Protein AF-A0A7Y6YSJ8-F1 (afdb_monomer_lite)

Foldseek 3Di:
DDPPQQWDWDWDDPPPDIDTDIGGHDVDGDDDDDDDPDDDDDDPVRVVVVVPPPD

Sequence (55 aa):
MSRRADRLKLLAWDGSGLVLIMKRLNGKRFTWPKPQAGPETLSKVQFNALFEEVD

Radius of gyration: 12.49 Å; chains: 1; bounding box: 20×36×30 Å

Secondary structure (DSSP, 8-state):
----TTEEEEEEE-SSSEEEEEEE-SS----PPPPPSSPPPPPHHHHHHHHS---

pLDDT: mean 73.14, std 10.76, range [41.44, 88.62]

Structure (mmCIF, N/CA/C/O backbone):
data_AF-A0A7Y6YSJ8-F1
#
_entry.id   AF-A0A7Y6YSJ8-F1
#
loop_
_atom_site.group_PDB
_atom_site.id
_atom_site.type_symbol
_atom_site.label_atom_id
_atom_site.label_alt_id
_atom_site.label_comp_id
_atom_site.label_asym_id
_atom_site.label_entity_id
_atom_site.label_seq_id
_atom_site.pdbx_PDB_ins_code
_atom_site.Cartn_x
_atom_site.Cartn_y
_atom_site.Cartn_z
_atom_site.occupancy
_atom_site.B_iso_or_equiv
_atom_site.auth_seq_id
_atom_site.auth_comp_id
_atom_site.auth_asym_id
_atom_site.auth_atom_id
_atom_site.pdbx_PDB_model_num
ATOM 1 N N . MET A 1 1 ? -8.756 21.466 -6.407 1.00 41.44 1 MET A N 1
ATOM 2 C CA . MET A 1 1 ? -9.170 20.104 -6.819 1.00 41.44 1 MET A CA 1
ATOM 3 C C . MET A 1 1 ? -9.021 19.149 -5.639 1.00 41.44 1 MET A C 1
ATOM 5 O O . MET A 1 1 ? -7.912 18.914 -5.179 1.00 41.44 1 MET A O 1
ATOM 9 N N . SER A 1 2 ? -10.140 18.682 -5.084 1.00 47.16 2 SER A N 1
ATOM 10 C CA . SER A 1 2 ? -10.192 17.933 -3.822 1.00 47.16 2 SER A CA 1
ATOM 11 C C . SER A 1 2 ? -9.900 16.443 -4.048 1.00 47.16 2 SER A C 1
ATOM 13 O O . SER A 1 2 ? -10.808 15.656 -4.311 1.00 47.16 2 SER A O 1
ATOM 15 N N . ARG A 1 3 ? -8.625 16.031 -3.963 1.00 54.31 3 ARG A N 1
ATOM 16 C CA . ARG A 1 3 ? -8.295 14.620 -3.701 1.00 54.31 3 ARG A CA 1
ATOM 17 C C . ARG A 1 3 ? -8.656 14.349 -2.242 1.00 54.31 3 ARG A C 1
ATOM 19 O O . ARG A 1 3 ? -7.914 14.732 -1.339 1.00 54.31 3 ARG A O 1
ATOM 26 N N . ARG A 1 4 ? -9.825 13.747 -2.030 1.00 60.59 4 ARG A N 1
ATOM 27 C CA . ARG A 1 4 ? -10.306 13.261 -0.733 1.00 60.59 4 ARG A CA 1
ATOM 28 C C . ARG A 1 4 ? -9.289 12.276 -0.151 1.00 60.59 4 ARG A C 1
ATOM 30 O O . ARG A 1 4 ? -9.213 11.129 -0.572 1.00 60.59 4 ARG A O 1
ATOM 37 N N . ALA A 1 5 ? -8.441 12.771 0.745 1.00 62.78 5 ALA A N 1
ATOM 38 C CA . ALA A 1 5 ? -7.318 12.029 1.315 1.00 62.78 5 ALA A CA 1
ATOM 39 C C . ALA A 1 5 ? -7.718 11.175 2.536 1.00 62.78 5 ALA A C 1
ATOM 41 O O . ALA A 1 5 ? -6.854 10.599 3.194 1.00 62.78 5 ALA A O 1
ATOM 42 N N . ASP A 1 6 ? -9.024 11.092 2.807 1.00 70.56 6 ASP A N 1
ATOM 43 C CA . ASP A 1 6 ? -9.664 10.183 3.758 1.00 70.56 6 ASP A CA 1
ATOM 44 C C . ASP A 1 6 ? -9.947 8.802 3.147 1.00 70.56 6 ASP A C 1
ATOM 46 O O . ASP A 1 6 ? -10.368 7.901 3.864 1.00 70.56 6 ASP A O 1
ATOM 50 N N . ARG A 1 7 ? -9.762 8.606 1.834 1.00 76.19 7 ARG A N 1
ATOM 51 C CA . ARG A 1 7 ? -10.023 7.323 1.164 1.00 76.19 7 ARG A CA 1
ATOM 52 C C . ARG A 1 7 ? -8.811 6.864 0.371 1.00 76.19 7 ARG A C 1
ATOM 54 O O . ARG A 1 7 ? -8.377 7.542 -0.559 1.00 76.19 7 ARG A O 1
ATOM 61 N N . LEU A 1 8 ? -8.315 5.683 0.709 1.00 79.25 8 LEU A N 1
ATOM 62 C CA . LEU A 1 8 ? -7.224 5.016 0.016 1.00 79.25 8 LEU A CA 1
ATOM 63 C C . LEU A 1 8 ? -7.781 3.899 -0.868 1.00 79.25 8 LEU A C 1
ATOM 65 O O . LEU A 1 8 ? -8.587 3.097 -0.397 1.00 79.25 8 LEU A O 1
ATOM 69 N N . LYS A 1 9 ? -7.343 3.846 -2.128 1.00 83.00 9 LYS A N 1
ATOM 70 C CA . LYS A 1 9 ? -7.525 2.693 -3.017 1.00 83.00 9 LYS A CA 1
ATOM 71 C C . LYS A 1 9 ? -6.142 2.209 -3.441 1.00 83.00 9 LYS A C 1
ATOM 73 O O . LYS A 1 9 ? -5.407 2.980 -4.055 1.00 83.00 9 LYS A O 1
ATOM 78 N N . LEU A 1 10 ? -5.804 0.972 -3.102 1.00 82.69 10 LEU A N 1
ATOM 79 C CA . LEU A 1 10 ? -4.561 0.307 -3.493 1.00 82.69 10 LEU A CA 1
ATOM 80 C C . LEU A 1 10 ? -4.915 -0.940 -4.295 1.00 82.69 10 LEU A C 1
ATOM 82 O O . LEU A 1 10 ? -5.744 -1.735 -3.856 1.00 82.69 10 LEU A O 1
ATOM 86 N N . LEU A 1 11 ? -4.285 -1.105 -5.453 1.00 85.00 11 LEU A N 1
ATOM 87 C CA . LEU A 1 11 ? -4.333 -2.344 -6.216 1.00 85.00 11 LEU A CA 1
ATOM 88 C C . LEU A 1 11 ? -3.019 -3.087 -5.969 1.00 85.00 11 LEU A C 1
ATOM 90 O O . LEU A 1 11 ? -1.954 -2.525 -6.219 1.00 85.00 11 LEU A O 1
ATOM 94 N N . ALA A 1 12 ? -3.098 -4.308 -5.449 1.00 81.69 12 ALA A N 1
ATOM 95 C CA . ALA A 1 12 ? -1.946 -5.135 -5.103 1.00 81.69 12 ALA A CA 1
ATOM 96 C C . ALA A 1 12 ? -2.052 -6.513 -5.771 1.00 81.69 12 ALA A C 1
ATOM 98 O O . ALA A 1 12 ? -3.152 -6.999 -6.018 1.00 81.69 12 ALA A O 1
ATOM 99 N N . TRP A 1 13 ? -0.914 -7.144 -6.056 1.00 81.12 13 TRP A N 1
ATOM 100 C CA . TRP A 1 13 ? -0.830 -8.546 -6.472 1.00 81.12 13 TRP A CA 1
ATOM 101 C C . TRP A 1 13 ? -0.169 -9.338 -5.348 1.00 81.12 13 TRP A C 1
ATOM 103 O O . TRP A 1 13 ? 0.939 -8.992 -4.939 1.00 81.12 13 TRP A O 1
ATOM 113 N N . ASP A 1 14 ? -0.830 -10.379 -4.847 1.00 80.19 14 ASP A N 1
ATOM 114 C CA . ASP A 1 14 ? -0.331 -11.166 -3.708 1.00 80.19 14 ASP A CA 1
ATOM 115 C C . ASP A 1 14 ? 0.412 -12.452 -4.115 1.00 80.19 14 ASP A C 1
ATOM 117 O O . ASP A 1 14 ? 0.855 -13.214 -3.258 1.00 80.19 14 ASP A O 1
ATOM 121 N N . GLY A 1 15 ? 0.571 -12.693 -5.420 1.00 81.88 15 GLY A N 1
ATOM 122 C CA . GLY A 1 15 ? 1.135 -13.929 -5.971 1.00 81.88 15 GLY A CA 1
ATOM 123 C C . GLY A 1 15 ? 0.078 -14.899 -6.498 1.00 81.88 15 GLY A C 1
ATOM 124 O O . GLY A 1 15 ? 0.374 -15.665 -7.413 1.00 81.88 15 GLY A O 1
ATOM 125 N N . SER A 1 16 ? -1.148 -14.834 -5.977 1.00 88.12 16 SER A N 1
ATOM 126 C CA . SER A 1 16 ? -2.276 -15.692 -6.362 1.00 88.12 16 SER A CA 1
ATOM 127 C C . SER A 1 16 ? -3.366 -14.937 -7.123 1.00 88.12 16 SER A C 1
ATOM 129 O O . SER A 1 16 ? -4.081 -15.527 -7.935 1.00 88.12 16 SER A O 1
ATOM 131 N N . GLY A 1 17 ? -3.473 -13.627 -6.895 1.00 85.62 17 GLY A N 1
ATOM 132 C CA . GLY A 1 17 ? -4.498 -12.803 -7.506 1.00 85.62 17 GLY A CA 1
ATOM 133 C C . GLY A 1 17 ? -4.308 -11.305 -7.285 1.00 85.62 17 GLY A C 1
ATOM 134 O O . GLY A 1 17 ? -3.450 -10.840 -6.530 1.00 85.62 17 GLY A O 1
ATOM 135 N N . LEU A 1 18 ? -5.147 -10.538 -7.985 1.00 88.62 18 LEU A N 1
ATOM 136 C CA . LEU A 1 18 ? -5.296 -9.100 -7.782 1.00 88.62 18 LEU A CA 1
ATOM 137 C C . LEU A 1 18 ? -6.192 -8.848 -6.569 1.00 88.62 18 LEU A C 1
ATOM 139 O O . LEU A 1 18 ? -7.329 -9.316 -6.518 1.00 88.62 18 LEU A O 1
ATOM 143 N N . VAL A 1 19 ? -5.706 -8.035 -5.639 1.00 87.75 19 VAL A N 1
ATOM 144 C CA . VAL A 1 19 ? -6.427 -7.600 -4.445 1.00 87.75 19 VAL A CA 1
ATOM 145 C C . VAL A 1 19 ? -6.631 -6.091 -4.515 1.00 87.75 19 VAL A C 1
ATOM 147 O O . VAL A 1 19 ? -5.684 -5.320 -4.681 1.00 87.75 19 VAL A O 1
ATOM 150 N N . LEU A 1 20 ? -7.882 -5.652 -4.367 1.00 87.88 20 LEU A N 1
ATOM 151 C CA . LEU A 1 20 ? -8.218 -4.242 -4.192 1.00 87.88 20 LEU A CA 1
ATOM 152 C C . LEU A 1 20 ? -8.416 -3.951 -2.705 1.00 87.88 20 LEU A C 1
ATOM 154 O O . LEU A 1 20 ? -9.360 -4.442 -2.089 1.00 87.88 20 LEU A O 1
ATOM 158 N N . ILE A 1 21 ? -7.564 -3.097 -2.146 1.00 84.50 21 ILE A N 1
ATOM 159 C CA . ILE A 1 21 ? -7.656 -2.663 -0.752 1.00 84.50 21 ILE A CA 1
ATOM 160 C C . ILE A 1 21 ? -8.262 -1.265 -0.721 1.00 84.50 21 ILE A C 1
ATOM 162 O O . ILE A 1 21 ? -7.752 -0.328 -1.347 1.00 84.50 21 ILE A O 1
ATOM 166 N N . MET A 1 22 ? -9.350 -1.117 0.034 1.00 85.25 22 MET A N 1
ATOM 167 C CA . MET A 1 22 ? -9.988 0.169 0.292 1.00 85.25 22 MET A CA 1
ATOM 168 C C . MET A 1 22 ? -9.972 0.466 1.786 1.00 85.25 22 MET A C 1
ATOM 170 O O . MET A 1 22 ? -10.591 -0.253 2.564 1.00 85.25 22 MET A O 1
ATOM 174 N N . LYS A 1 23 ? -9.293 1.546 2.186 1.00 82.00 23 LYS A N 1
ATOM 175 C CA . LYS A 1 23 ? -9.224 1.981 3.589 1.00 82.00 23 LYS A CA 1
ATOM 176 C C . LYS A 1 23 ? -9.763 3.397 3.718 1.00 82.00 23 LYS A C 1
ATOM 178 O O . LYS A 1 23 ? -9.364 4.291 2.966 1.00 82.00 23 LYS A O 1
ATOM 183 N N . ARG A 1 24 ? -10.674 3.603 4.669 1.00 83.00 24 ARG A N 1
ATOM 184 C CA . ARG A 1 24 ? -11.123 4.938 5.068 1.00 83.00 24 ARG A CA 1
ATOM 185 C C . ARG A 1 24 ? -10.309 5.385 6.275 1.00 83.00 24 ARG A C 1
ATOM 187 O O . ARG A 1 24 ? -10.214 4.657 7.255 1.00 83.00 24 ARG A O 1
ATOM 194 N N . LEU A 1 25 ? -9.721 6.569 6.196 1.00 78.81 25 LEU A N 1
ATOM 195 C CA . LEU A 1 25 ? -8.985 7.182 7.287 1.00 78.81 25 LEU A CA 1
ATOM 196 C C . LEU A 1 25 ? -9.925 8.115 8.050 1.00 78.81 25 LEU A C 1
ATOM 198 O O . LEU A 1 25 ? -10.412 9.111 7.513 1.00 78.81 25 LEU A O 1
ATOM 202 N N . ASN A 1 26 ? -10.197 7.778 9.307 1.00 76.81 26 ASN A N 1
ATOM 203 C CA . ASN A 1 26 ? -11.010 8.603 10.192 1.00 76.81 26 ASN A CA 1
ATOM 204 C C . ASN A 1 26 ? -10.120 9.701 10.793 1.00 76.81 26 ASN A C 1
ATOM 206 O O . ASN A 1 26 ? -9.363 9.455 11.725 1.00 76.81 26 ASN A O 1
ATOM 210 N N . GLY A 1 27 ? -10.143 10.902 10.209 1.00 68.00 27 GLY A N 1
ATOM 211 C CA . GLY A 1 27 ? -9.428 12.082 10.725 1.00 68.00 27 GLY A CA 1
ATOM 212 C C . GLY A 1 27 ? -7.923 12.149 10.423 1.00 68.00 27 GLY A C 1
ATOM 213 O O . GLY A 1 27 ? -7.342 13.227 10.506 1.00 68.00 27 GLY A O 1
ATOM 214 N N . LYS A 1 28 ? -7.289 11.044 10.009 1.00 68.06 28 LYS A N 1
ATOM 215 C CA . LYS A 1 28 ? -5.893 11.017 9.533 1.00 68.06 28 LYS A CA 1
ATOM 216 C C . LYS A 1 28 ? -5.843 11.205 8.007 1.00 68.06 28 LYS A C 1
ATOM 218 O O . LYS A 1 28 ? -6.755 10.797 7.291 1.00 68.06 28 LYS A O 1
ATOM 223 N N . ARG A 1 29 ? -4.780 11.829 7.492 1.00 67.62 29 ARG A N 1
ATOM 224 C CA . ARG A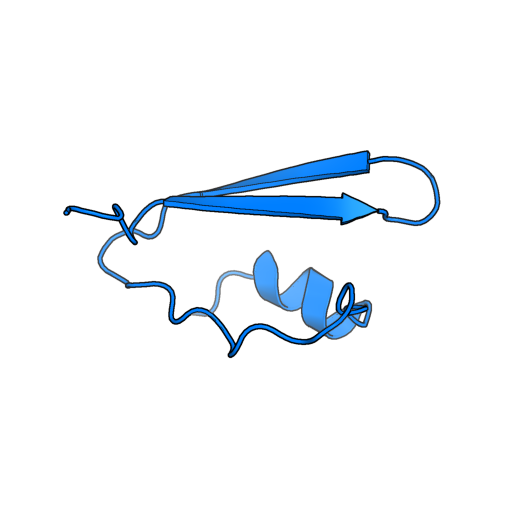 1 29 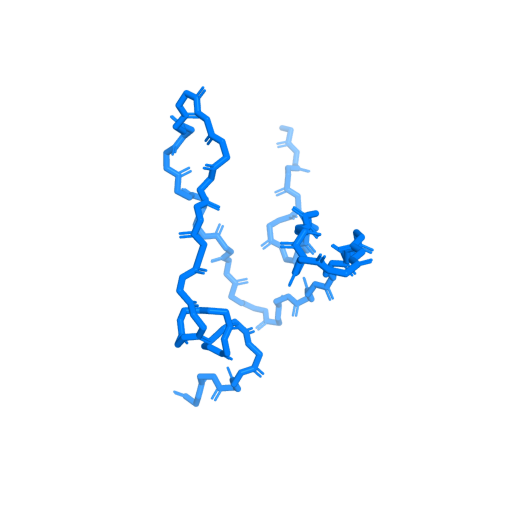? -4.565 12.048 6.050 1.00 67.62 29 ARG A CA 1
ATOM 225 C C . ARG A 1 29 ? -3.459 11.125 5.552 1.00 67.62 29 ARG A C 1
ATOM 227 O O . ARG A 1 29 ? -2.401 11.075 6.169 1.00 67.62 29 ARG A O 1
ATOM 234 N N . PHE A 1 30 ? -3.678 10.426 4.439 1.00 71.69 30 PHE A N 1
ATOM 235 C CA . PHE A 1 30 ? -2.612 9.622 3.840 1.00 71.69 30 PHE A CA 1
ATOM 236 C C . PHE A 1 30 ? -1.593 10.517 3.131 1.00 71.69 30 PHE A C 1
ATOM 238 O O . PHE A 1 30 ? -1.959 11.288 2.235 1.00 71.69 30 PHE A O 1
ATOM 245 N N . THR A 1 31 ? -0.320 10.385 3.495 1.00 74.19 31 THR A N 1
ATOM 246 C CA . THR A 1 31 ? 0.784 10.974 2.735 1.00 74.19 31 THR A CA 1
ATOM 247 C C . THR A 1 31 ? 1.205 9.980 1.671 1.00 74.19 31 THR A C 1
ATOM 249 O O . THR A 1 31 ? 1.740 8.919 1.977 1.00 74.19 31 THR A O 1
ATOM 252 N N . TRP A 1 32 ? 0.950 10.324 0.411 1.00 70.88 32 TRP A N 1
ATOM 253 C CA . TRP A 1 32 ? 1.392 9.496 -0.699 1.00 70.88 32 TRP A CA 1
ATOM 254 C C . TRP A 1 32 ? 2.922 9.503 -0.777 1.00 70.88 32 TRP A C 1
ATOM 256 O O . TRP A 1 32 ? 3.511 10.591 -0.755 1.00 70.88 32 TRP A O 1
ATOM 266 N N . PRO A 1 33 ? 3.570 8.329 -0.888 1.00 69.94 33 PRO A N 1
ATOM 267 C CA . PRO A 1 33 ? 4.983 8.277 -1.223 1.00 69.94 33 PRO A CA 1
ATOM 268 C C . PRO A 1 33 ? 5.207 8.936 -2.588 1.00 69.94 33 PRO A C 1
ATOM 270 O O . PRO A 1 33 ? 4.289 9.054 -3.410 1.0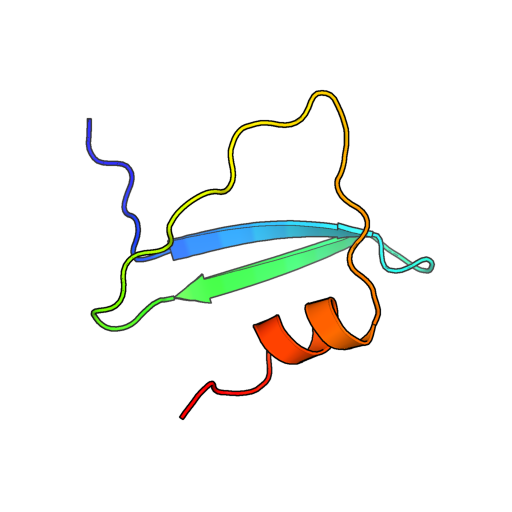0 69.94 33 PRO A O 1
ATOM 273 N N . LYS A 1 34 ? 6.430 9.417 -2.823 1.00 75.62 34 LYS A N 1
ATOM 274 C CA . LYS A 1 34 ? 6.782 10.014 -4.114 1.00 75.62 34 LYS A CA 1
ATOM 275 C C . LYS A 1 34 ? 6.548 8.978 -5.222 1.00 75.62 34 LYS A C 1
ATOM 277 O O . LYS A 1 34 ? 6.885 7.816 -5.011 1.00 75.62 34 LYS A O 1
ATOM 282 N N . PRO A 1 35 ? 5.995 9.373 -6.382 1.00 70.44 35 PRO A N 1
ATOM 283 C CA . PRO A 1 35 ? 5.825 8.455 -7.499 1.00 70.44 35 PRO A CA 1
ATOM 284 C C . PRO A 1 35 ? 7.173 7.825 -7.857 1.00 70.44 35 PRO A C 1
ATOM 286 O O . PRO A 1 35 ? 8.110 8.540 -8.211 1.00 70.44 35 PRO A O 1
ATOM 289 N N . GLN A 1 36 ? 7.275 6.505 -7.733 1.00 72.62 36 GLN A N 1
ATOM 290 C CA . GLN A 1 36 ? 8.417 5.746 -8.230 1.00 72.62 36 GLN A CA 1
ATOM 291 C C . GLN A 1 36 ? 8.115 5.263 -9.652 1.00 72.62 36 GLN A C 1
ATOM 293 O O . GLN A 1 36 ? 6.954 5.093 -10.023 1.00 72.62 36 GLN A O 1
ATOM 298 N N . ALA A 1 37 ? 9.152 5.047 -10.464 1.00 73.25 37 ALA A N 1
ATOM 299 C CA . ALA A 1 37 ? 9.006 4.649 -11.869 1.00 73.25 37 ALA A CA 1
ATOM 300 C C . ALA A 1 37 ? 8.450 3.220 -12.068 1.00 73.25 37 ALA A C 1
ATOM 302 O O . ALA A 1 37 ? 8.311 2.773 -13.204 1.00 73.25 37 ALA A O 1
ATOM 303 N N . GLY A 1 38 ? 8.127 2.501 -10.989 1.00 73.25 38 GLY A N 1
ATOM 304 C CA . GLY A 1 38 ? 7.632 1.131 -11.038 1.00 73.25 38 GLY A CA 1
ATOM 305 C C . GLY A 1 38 ? 6.767 0.757 -9.832 1.00 73.25 38 GLY A C 1
ATOM 306 O O . GLY A 1 38 ? 6.675 1.525 -8.870 1.00 73.25 38 GLY A O 1
ATOM 307 N N . PRO A 1 39 ? 6.109 -0.413 -9.890 1.00 68.38 39 PRO A N 1
ATOM 308 C CA . PRO A 1 39 ? 5.354 -0.948 -8.766 1.00 68.38 39 PRO A CA 1
ATOM 309 C C . PRO A 1 39 ? 6.287 -1.189 -7.576 1.00 68.38 39 PRO A C 1
ATOM 311 O O . PRO A 1 39 ? 7.326 -1.835 -7.707 1.00 68.38 39 PRO A O 1
ATOM 314 N N . GLU A 1 40 ? 5.909 -0.682 -6.405 1.00 74.31 40 GLU A N 1
ATOM 315 C CA . GLU A 1 40 ? 6.624 -1.003 -5.174 1.00 74.31 40 GLU A CA 1
ATOM 316 C C . GLU A 1 40 ? 6.207 -2.380 -4.661 1.00 74.31 40 GLU A C 1
ATOM 318 O O . GLU A 1 40 ? 5.021 -2.691 -4.545 1.00 74.31 40 GLU A O 1
ATOM 323 N N . THR A 1 41 ? 7.202 -3.207 -4.340 1.00 73.25 41 THR A N 1
ATOM 324 C CA . THR A 1 41 ? 6.977 -4.498 -3.690 1.00 73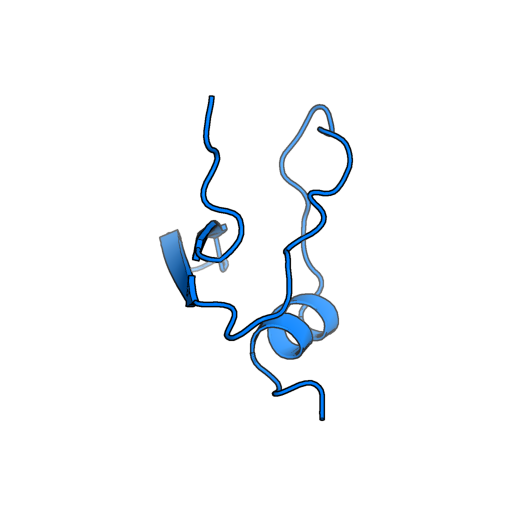.25 41 THR A CA 1
ATOM 325 C C . THR A 1 41 ? 6.963 -4.280 -2.186 1.00 73.25 41 THR A C 1
ATOM 327 O O . THR A 1 41 ? 7.968 -3.871 -1.609 1.00 73.25 41 THR A O 1
ATOM 330 N N . LEU A 1 42 ? 5.831 -4.561 -1.546 1.00 71.38 42 LEU A N 1
ATOM 331 C CA . LEU A 1 42 ? 5.743 -4.561 -0.091 1.00 71.38 42 LEU A CA 1
ATOM 332 C C . LEU A 1 42 ? 6.245 -5.899 0.443 1.00 71.38 42 LEU A C 1
ATOM 334 O O . LEU A 1 42 ? 5.823 -6.963 -0.016 1.00 71.38 42 LEU A O 1
ATOM 338 N N . SER A 1 43 ? 7.117 -5.853 1.448 1.00 78.19 43 SER A N 1
ATOM 339 C CA . SER A 1 43 ? 7.412 -7.051 2.230 1.00 78.19 43 SER A CA 1
ATOM 340 C C . SER A 1 43 ? 6.164 -7.490 3.002 1.00 78.19 43 SER A C 1
ATOM 342 O O . SER A 1 43 ? 5.275 -6.687 3.291 1.00 78.19 43 SER A O 1
ATOM 344 N N . LYS A 1 44 ? 6.102 -8.764 3.402 1.00 74.44 44 LYS A N 1
ATOM 345 C CA . LYS A 1 44 ? 4.974 -9.298 4.183 1.00 74.44 44 LYS A CA 1
ATOM 346 C C . LYS A 1 44 ? 4.713 -8.505 5.472 1.00 74.44 44 LYS A C 1
ATOM 348 O O . LYS A 1 44 ? 3.566 -8.300 5.845 1.00 74.44 44 LYS A O 1
ATOM 353 N N . VAL A 1 45 ? 5.775 -8.009 6.110 1.00 77.69 45 VAL A N 1
ATOM 354 C CA . VAL A 1 45 ? 5.694 -7.164 7.312 1.00 77.69 45 VAL A CA 1
ATOM 355 C C . VAL A 1 45 ? 5.066 -5.806 6.986 1.00 77.69 45 VAL A C 1
ATOM 357 O O . VAL A 1 45 ? 4.165 -5.366 7.689 1.00 77.69 45 VAL A O 1
ATOM 360 N N . GLN A 1 46 ? 5.484 -5.163 5.890 1.00 72.56 46 GLN A N 1
ATOM 361 C CA . GLN A 1 46 ? 4.915 -3.881 5.456 1.00 72.56 46 GLN A CA 1
ATOM 362 C C . GLN A 1 46 ? 3.459 -4.018 5.000 1.00 72.56 46 GLN A C 1
ATOM 364 O O . GLN A 1 46 ? 2.651 -3.126 5.246 1.00 72.56 46 GLN A O 1
ATOM 369 N N . PHE A 1 47 ? 3.122 -5.137 4.355 1.00 75.88 47 PHE A N 1
ATOM 370 C CA . PHE A 1 47 ? 1.749 -5.457 3.990 1.00 75.88 47 PHE A CA 1
ATOM 371 C C . PHE A 1 47 ? 0.881 -5.603 5.240 1.00 75.88 47 PHE A C 1
ATOM 373 O O . PHE A 1 47 ? -0.132 -4.922 5.345 1.00 75.88 47 PHE A O 1
ATOM 380 N N . ASN A 1 48 ? 1.305 -6.406 6.220 1.00 76.00 48 ASN A N 1
ATOM 381 C CA . ASN A 1 48 ? 0.569 -6.590 7.473 1.00 76.00 48 ASN A CA 1
ATOM 382 C C . ASN A 1 48 ? 0.391 -5.274 8.243 1.00 76.00 48 ASN A C 1
ATOM 384 O O . ASN A 1 48 ? -0.707 -5.004 8.717 1.00 76.00 48 ASN A O 1
ATOM 388 N N . ALA A 1 49 ? 1.411 -4.412 8.272 1.00 73.56 49 ALA A N 1
ATOM 389 C CA . ALA A 1 49 ? 1.338 -3.100 8.918 1.00 73.56 49 ALA A CA 1
ATOM 390 C C . ALA A 1 49 ? 0.288 -2.150 8.297 1.00 73.56 49 ALA A C 1
ATOM 392 O O . ALA A 1 49 ? -0.132 -1.188 8.936 1.00 73.56 49 ALA A O 1
ATOM 393 N N . LEU A 1 50 ? -0.171 -2.390 7.058 1.00 68.06 50 LEU A N 1
ATOM 394 C CA . LEU A 1 50 ? -1.299 -1.637 6.487 1.00 68.06 50 LEU A CA 1
ATOM 395 C C . LEU A 1 50 ? -2.643 -2.020 7.127 1.00 68.06 50 LEU A C 1
ATOM 3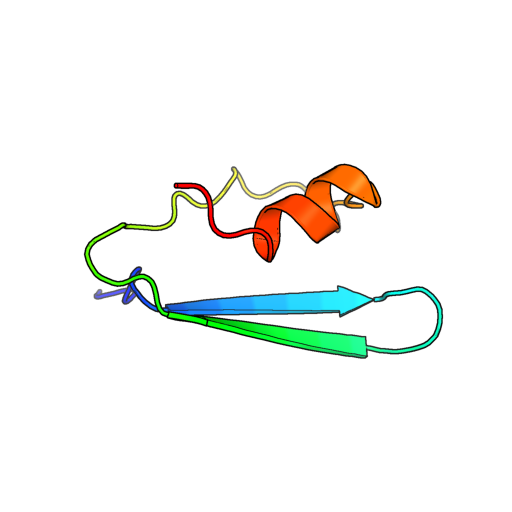97 O O . LEU A 1 50 ? -3.583 -1.211 7.104 1.00 68.06 50 LEU A O 1
ATOM 401 N N . PHE A 1 51 ? -2.737 -3.234 7.669 1.00 67.62 51 PHE A N 1
ATOM 402 C CA . PHE A 1 51 ? -3.957 -3.820 8.221 1.00 67.62 51 PHE A CA 1
ATOM 403 C C . PHE A 1 51 ? -3.959 -3.898 9.740 1.00 67.62 51 PHE A C 1
ATOM 405 O O . PHE A 1 51 ? -5.037 -3.791 10.318 1.00 67.62 51 PHE A O 1
ATOM 412 N N . GLU A 1 52 ? -2.797 -4.037 10.378 1.00 69.25 52 GLU A N 1
ATOM 413 C CA . GLU A 1 52 ? -2.687 -3.839 11.818 1.00 69.25 52 GLU A CA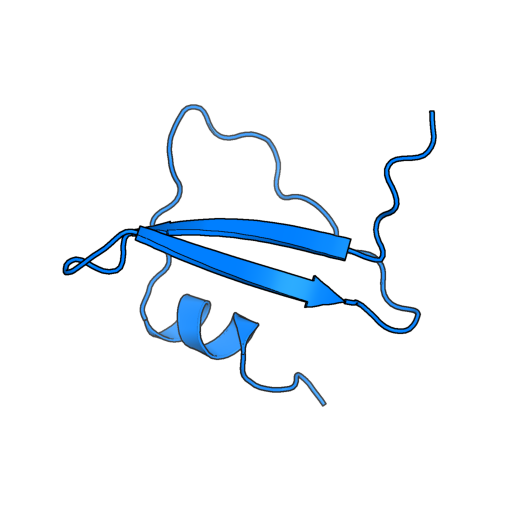 1
ATOM 414 C C . GLU A 1 52 ? -3.099 -2.399 12.134 1.00 69.25 52 GLU A C 1
ATOM 416 O O . GLU A 1 52 ? -2.647 -1.429 11.511 1.00 69.25 52 GLU A O 1
ATOM 421 N N . GLU A 1 53 ? -4.063 -2.261 13.041 1.00 51.03 53 GLU A N 1
ATOM 422 C CA . GLU A 1 53 ? -4.415 -0.967 13.597 1.00 51.03 53 GLU A CA 1
ATOM 423 C C . GLU A 1 53 ? -3.168 -0.434 14.299 1.00 51.03 53 GLU A C 1
ATOM 425 O O . GLU A 1 53 ? -2.736 -0.957 15.318 1.00 51.03 53 GLU A O 1
ATOM 430 N N . VAL A 1 54 ? -2.536 0.571 13.694 1.00 52.00 54 VAL A N 1
ATOM 431 C CA . VAL A 1 54 ? -1.576 1.412 14.401 1.00 52.00 54 VAL A CA 1
ATOM 432 C C . VAL A 1 54 ? -2.380 2.139 15.474 1.00 52.00 54 VAL A C 1
ATOM 434 O O . VAL A 1 54 ? -3.074 3.111 15.146 1.00 52.00 54 VAL A O 1
ATOM 437 N N . ASP A 1 55 ? -2.331 1.607 16.693 1.00 47.31 55 ASP A N 1
ATOM 438 C CA . ASP A 1 55 ? -2.733 2.294 17.925 1.00 47.31 55 ASP A CA 1
ATOM 439 C C . ASP A 1 55 ? -1.984 3.642 18.023 1.00 47.31 55 ASP A C 1
ATOM 441 O O . ASP A 1 55 ? -0.741 3.656 17.838 1.00 47.31 55 ASP A O 1
#